Protein AF-A0A5D4RZD2-F1 (afdb_monomer)

Nearest PDB structures (foldseek):
  7p3r-assembly1_C  TM=5.140E-01  e=1.598E+00  Vibrio cholerae O1 biovar El Tor str. N16961
  7a0g-assembly1_FFF  TM=3.692E-01  e=7.983E+00  Serratia marcescens

Foldseek 3Di:
DPDPVLVVVLVVCVVCDLVSLLVVVQQVVQLVVQLVVVVVVCVVVVHDDDSVVSSVVSRVRSNVRSVVVNVVSVVVVVVVD

Structure (mmCIF, N/CA/C/O backbone):
data_AF-A0A5D4RZD2-F1
#
_entry.id   AF-A0A5D4RZD2-F1
#
loop_
_atom_site.group_PDB
_atom_site.id
_atom_site.type_symbol
_atom_site.label_atom_id
_atom_site.label_alt_id
_atom_site.label_comp_id
_atom_site.label_asym_id
_atom_site.label_entity_id
_atom_site.label_seq_id
_atom_site.pdbx_PDB_ins_code
_atom_site.Cartn_x
_atom_site.Cartn_y
_atom_site.Cartn_z
_atom_site.occupancy
_atom_site.B_iso_or_equiv
_atom_site.auth_seq_id
_atom_site.auth_comp_id
_atom_site.auth_asym_id
_atom_site.auth_atom_id
_atom_site.pdbx_PDB_model_num
ATOM 1 N N . MET A 1 1 ? -24.754 -17.426 10.695 1.00 41.03 1 MET A N 1
ATOM 2 C CA . MET A 1 1 ? -23.421 -17.612 11.311 1.00 41.03 1 MET A CA 1
ATOM 3 C C . MET A 1 1 ? -22.621 -16.327 11.149 1.00 41.03 1 MET A C 1
ATOM 5 O O . MET A 1 1 ? -22.241 -15.984 10.034 1.00 41.03 1 MET A O 1
ATOM 9 N N . GLY A 1 2 ? -22.455 -15.563 12.233 1.00 47.09 2 GLY A N 1
ATOM 10 C CA . GLY A 1 2 ? -21.619 -14.361 12.237 1.00 47.09 2 GLY A CA 1
ATOM 11 C C . GLY A 1 2 ? -20.183 -14.743 11.892 1.00 47.09 2 GLY A C 1
ATOM 12 O O . GLY A 1 2 ? -19.597 -15.618 12.522 1.00 47.09 2 GLY A O 1
ATOM 13 N N . ASN A 1 3 ? -19.661 -14.169 10.814 1.00 57.12 3 ASN A N 1
ATOM 14 C CA . ASN A 1 3 ? -18.400 -14.577 10.210 1.00 57.12 3 ASN A CA 1
ATOM 15 C C . ASN A 1 3 ? -17.229 -14.133 11.111 1.00 57.12 3 ASN A C 1
ATOM 17 O O . ASN A 1 3 ? -16.758 -13.003 10.994 1.00 57.12 3 ASN A O 1
ATOM 21 N N . TYR A 1 4 ? -16.771 -15.019 12.008 1.00 58.72 4 TYR A N 1
ATOM 22 C CA . TYR A 1 4 ? -15.630 -14.830 12.925 1.00 58.72 4 TYR A CA 1
ATOM 23 C C . TYR A 1 4 ? -14.384 -14.225 12.250 1.00 58.72 4 TYR A C 1
ATOM 25 O O . TYR A 1 4 ? -13.559 -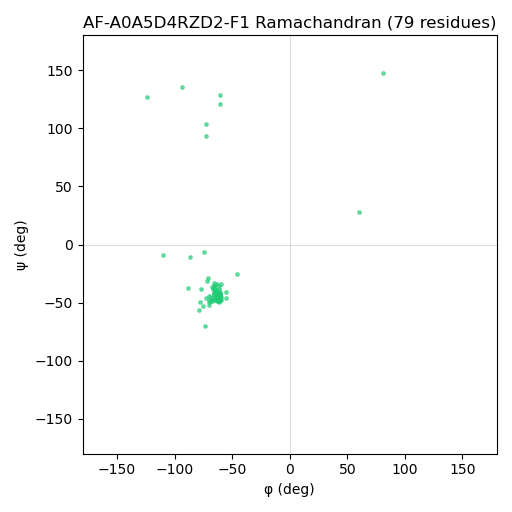13.592 12.911 1.00 58.72 4 TYR A O 1
ATOM 33 N N . SER A 1 5 ? -14.233 -14.403 10.933 1.00 64.50 5 SER A N 1
ATOM 34 C CA . SER A 1 5 ? -13.121 -13.831 10.172 1.00 64.50 5 SER A CA 1
ATOM 35 C C . SER A 1 5 ? -13.173 -12.299 10.078 1.00 64.50 5 SER A C 1
ATOM 37 O O . SER A 1 5 ? -12.127 -11.661 10.183 1.00 64.50 5 SER A O 1
ATOM 39 N N . GLU A 1 6 ? -14.360 -11.692 9.968 1.00 65.75 6 GLU A N 1
ATOM 40 C CA . GLU A 1 6 ? -14.516 -10.240 9.794 1.00 65.75 6 GLU A CA 1
ATOM 41 C C . GLU A 1 6 ? -14.299 -9.490 11.113 1.00 65.75 6 GLU A C 1
ATOM 43 O O . GLU A 1 6 ? -13.628 -8.459 11.143 1.00 65.75 6 GLU A O 1
ATOM 48 N N . GLU A 1 7 ? -14.769 -10.052 12.228 1.00 68.06 7 GLU A N 1
ATOM 49 C CA . GLU A 1 7 ? -14.535 -9.492 13.563 1.00 68.06 7 GLU A CA 1
ATOM 50 C C . GLU A 1 7 ? -13.047 -9.548 13.942 1.00 68.06 7 GLU A C 1
ATOM 52 O O . GLU A 1 7 ? -12.489 -8.608 14.510 1.00 68.06 7 GLU A O 1
ATOM 57 N N . LYS A 1 8 ? -12.368 -10.640 13.566 1.00 74.12 8 LYS A N 1
ATOM 58 C CA . LYS A 1 8 ? -10.927 -10.821 13.774 1.00 74.12 8 LYS A CA 1
ATOM 59 C C . LYS A 1 8 ? -10.093 -9.922 12.854 1.00 74.12 8 LYS A C 1
ATOM 61 O O . LYS A 1 8 ? -9.000 -9.517 13.249 1.00 74.12 8 LYS A O 1
ATOM 66 N N . ALA A 1 9 ? -10.582 -9.614 11.650 1.00 70.44 9 ALA A N 1
ATOM 67 C CA . ALA A 1 9 ? -9.955 -8.663 10.733 1.00 70.44 9 ALA A CA 1
ATOM 68 C C . ALA A 1 9 ? -10.074 -7.224 11.254 1.00 70.44 9 ALA A C 1
ATOM 70 O O . ALA A 1 9 ? -9.074 -6.508 11.287 1.00 70.44 9 ALA A O 1
ATOM 71 N N . TRP A 1 10 ? -11.254 -6.834 11.745 1.00 72.31 10 TRP A N 1
ATOM 72 C CA . TRP A 1 10 ? -11.469 -5.520 12.351 1.00 72.31 10 TRP A CA 1
ATOM 73 C C . TRP A 1 10 ? -10.652 -5.332 13.635 1.00 72.31 10 TRP A C 1
ATOM 75 O O . TRP A 1 10 ? -9.913 -4.359 13.729 1.00 72.31 10 TRP A O 1
ATOM 85 N N . LYS A 1 11 ? -10.663 -6.298 14.568 1.00 76.50 11 LYS A N 1
ATOM 86 C CA . LYS A 1 11 ? -9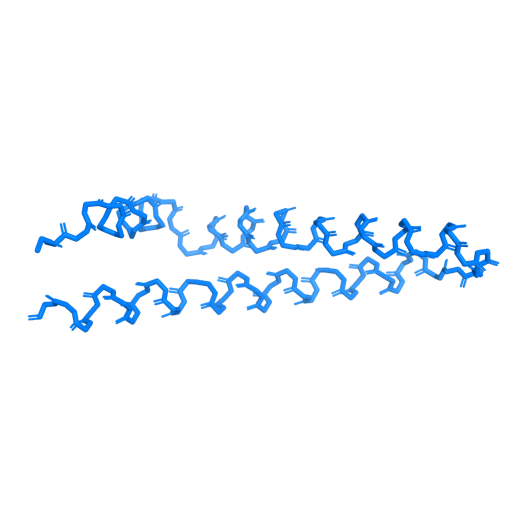.833 -6.236 15.790 1.00 76.50 11 LYS A CA 1
ATOM 87 C C . LYS A 1 11 ? -8.334 -6.151 15.485 1.00 76.50 11 LYS A C 1
ATOM 89 O O . LYS A 1 11 ? -7.597 -5.488 16.208 1.00 76.50 11 LYS A O 1
ATOM 94 N N . ARG A 1 12 ? -7.858 -6.800 14.412 1.00 72.62 12 ARG A N 1
ATOM 95 C CA . ARG A 1 12 ? -6.463 -6.659 13.949 1.00 72.62 12 ARG A CA 1
ATOM 96 C C . ARG A 1 12 ? -6.179 -5.268 13.393 1.00 72.62 12 ARG A C 1
ATOM 98 O O . ARG A 1 12 ? -5.145 -4.698 13.726 1.00 72.62 12 ARG A O 1
ATOM 105 N N . ALA A 1 13 ? -7.082 -4.740 12.571 1.00 72.75 13 ALA A N 1
ATOM 106 C CA . ALA A 1 13 ? -6.962 -3.402 12.007 1.00 72.75 13 ALA A CA 1
ATOM 107 C C . ALA A 1 13 ? -6.957 -2.337 13.121 1.00 72.75 13 ALA A C 1
ATOM 109 O O . ALA A 1 13 ? -6.059 -1.500 13.176 1.00 72.75 13 ALA A O 1
ATOM 110 N N . GLU A 1 14 ? -7.891 -2.434 14.067 1.00 76.38 14 GLU A N 1
ATOM 111 C CA . GLU A 1 14 ? -7.990 -1.568 15.243 1.00 76.38 14 GLU A CA 1
ATOM 112 C C . GLU A 1 14 ? -6.734 -1.639 16.121 1.00 76.38 14 GLU A C 1
ATOM 114 O O . GLU A 1 14 ? -6.157 -0.602 16.437 1.00 76.38 14 GLU A O 1
ATOM 119 N N . LYS A 1 15 ? -6.243 -2.850 16.428 1.00 78.94 15 LYS A N 1
ATOM 120 C CA . LYS A 1 15 ? -5.028 -3.048 17.235 1.00 78.94 15 LYS 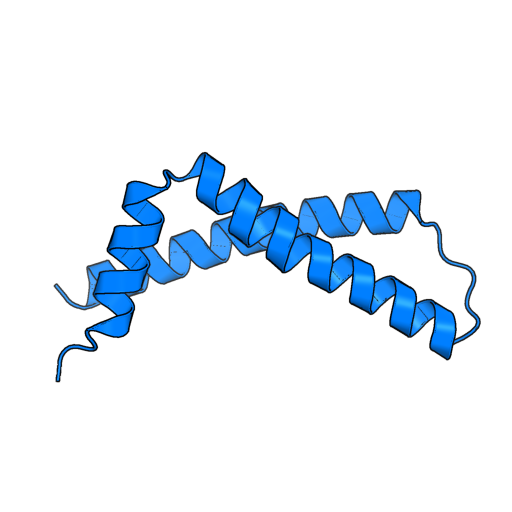A CA 1
ATOM 121 C C . LYS A 1 15 ? -3.763 -2.492 16.573 1.00 78.94 15 LYS A C 1
ATOM 123 O O . LYS A 1 15 ? -2.870 -2.037 17.278 1.00 78.94 15 LYS A O 1
ATOM 128 N N . MET A 1 16 ? -3.658 -2.536 15.242 1.00 74.50 16 MET A N 1
ATOM 129 C CA . MET A 1 16 ? -2.523 -1.934 14.527 1.00 74.50 16 MET A CA 1
ATOM 130 C C . MET A 1 16 ? -2.562 -0.404 14.552 1.00 74.50 16 MET A C 1
ATOM 132 O O . MET A 1 16 ? -1.510 0.231 14.498 1.00 74.50 16 MET A O 1
ATOM 136 N N . GLY A 1 17 ? -3.753 0.189 14.639 1.00 76.81 17 GLY A N 1
ATOM 137 C CA . GLY A 1 17 ? -3.955 1.621 14.470 1.00 76.81 17 GLY A CA 1
ATOM 138 C C . GLY A 1 17 ? -4.019 2.024 12.993 1.00 76.81 17 GLY A C 1
ATOM 139 O O . GLY A 1 17 ? -3.374 1.442 12.117 1.00 76.81 17 GLY A O 1
ATOM 140 N N . LYS A 1 18 ? -4.816 3.059 12.709 1.00 74.12 18 LYS A N 1
ATOM 141 C CA . LYS A 1 18 ? -5.164 3.495 11.345 1.00 74.12 18 LYS A CA 1
ATOM 142 C C . LYS A 1 18 ? -3.934 3.790 10.473 1.00 74.12 18 LYS A C 1
ATOM 144 O O . LYS A 1 18 ? -3.915 3.412 9.306 1.00 74.12 18 LYS A O 1
ATOM 149 N N . VAL A 1 19 ? -2.910 4.435 11.040 1.00 75.12 19 VAL A N 1
ATOM 150 C CA . VAL A 1 19 ? -1.684 4.840 10.325 1.00 75.12 19 VAL A CA 1
ATOM 151 C C . VAL A 1 19 ? -0.822 3.631 9.951 1.00 75.12 19 VAL A C 1
ATOM 153 O O . VAL A 1 19 ? -0.448 3.489 8.789 1.00 75.12 19 VAL A O 1
ATOM 156 N N . ASN A 1 20 ? -0.574 2.712 10.887 1.00 78.06 20 ASN A N 1
ATOM 157 C CA . ASN A 1 20 ? 0.202 1.500 10.601 1.00 78.06 20 ASN A CA 1
ATOM 158 C C . ASN A 1 20 ? -0.523 0.577 9.622 1.00 78.06 20 ASN A C 1
ATOM 160 O O . ASN A 1 20 ? 0.115 -0.028 8.767 1.00 78.06 20 ASN A O 1
ATOM 164 N N . TYR A 1 21 ? -1.853 0.491 9.704 1.00 80.44 21 TYR A N 1
ATOM 165 C CA . TYR A 1 21 ? -2.634 -0.268 8.732 1.00 80.44 21 TYR A CA 1
ATOM 166 C C . TYR A 1 21 ? -2.503 0.318 7.320 1.00 80.44 21 TYR A C 1
ATOM 168 O O . TYR A 1 21 ? -2.304 -0.421 6.360 1.00 80.44 21 TYR A O 1
ATOM 176 N N 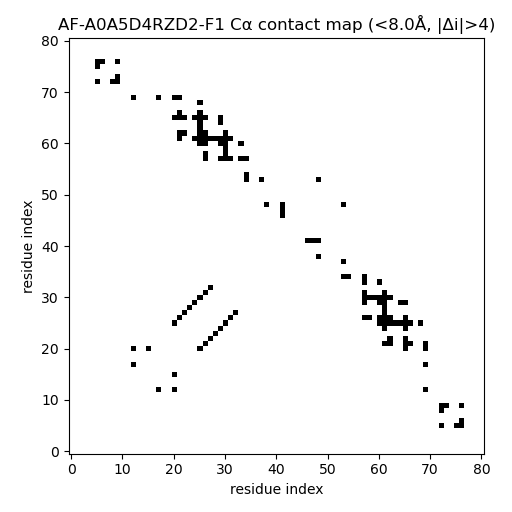. LEU A 1 22 ? -2.574 1.645 7.185 1.00 80.06 22 LEU A N 1
ATOM 177 C CA . LEU A 1 22 ? -2.361 2.338 5.911 1.00 80.06 22 LEU A CA 1
ATOM 178 C C . LEU A 1 22 ? -0.959 2.081 5.340 1.00 80.06 22 LEU A C 1
ATOM 180 O O . LEU A 1 22 ? -0.833 1.812 4.149 1.00 80.06 22 LEU A O 1
ATOM 184 N N . LEU A 1 23 ? 0.079 2.109 6.177 1.00 79.31 23 LEU A N 1
ATOM 185 C CA . LEU A 1 23 ? 1.454 1.840 5.750 1.00 79.31 23 LEU A CA 1
ATOM 186 C C . LEU A 1 23 ? 1.666 0.374 5.341 1.00 79.31 23 LEU A C 1
ATOM 188 O O . LEU A 1 23 ? 2.194 0.102 4.267 1.00 79.31 23 LEU A O 1
ATOM 192 N N . LEU A 1 24 ? 1.227 -0.580 6.164 1.00 80.38 24 LEU A N 1
ATOM 193 C CA . LEU A 1 24 ? 1.468 -2.009 5.933 1.00 80.38 24 LEU A CA 1
ATOM 194 C C . LEU A 1 24 ? 0.537 -2.603 4.870 1.00 80.38 24 LEU A C 1
ATOM 196 O O . LEU A 1 24 ? 0.979 -3.284 3.950 1.00 80.38 24 LEU A O 1
ATOM 200 N N . VAL A 1 25 ? -0.767 -2.361 4.986 1.00 79.75 25 VAL A N 1
ATOM 201 C CA . VAL A 1 25 ? -1.770 -2.964 4.094 1.00 79.75 25 VAL A CA 1
ATOM 202 C C . VAL A 1 25 ? -1.984 -2.110 2.850 1.00 79.75 25 VAL A C 1
ATOM 204 O O . VAL A 1 25 ? -2.162 -2.637 1.755 1.00 79.75 25 VAL A O 1
ATOM 207 N N . GLY A 1 26 ? -1.957 -0.789 3.003 1.00 82.69 26 GLY A N 1
ATOM 208 C CA . GLY A 1 26 ? -2.076 0.129 1.879 1.00 82.69 26 GLY A CA 1
ATOM 209 C C . GLY A 1 26 ? -0.805 0.163 1.042 1.00 82.69 26 GLY A C 1
ATOM 210 O O . GLY A 1 26 ? -0.785 -0.326 -0.084 1.00 82.69 26 GLY A O 1
ATOM 211 N N . ILE A 1 27 ? 0.258 0.739 1.599 1.00 82.38 27 ILE A N 1
ATOM 212 C CA . ILE A 1 27 ? 1.481 1.046 0.850 1.00 82.38 27 ILE A CA 1
ATOM 213 C C . ILE A 1 27 ? 2.309 -0.211 0.569 1.00 82.38 27 ILE A C 1
ATOM 215 O O . ILE A 1 27 ? 2.613 -0.480 -0.590 1.00 82.38 27 ILE A O 1
ATOM 219 N N . LEU A 1 28 ? 2.642 -1.007 1.588 1.00 83.44 28 LEU A N 1
ATOM 220 C CA . LEU A 1 28 ? 3.502 -2.180 1.400 1.00 83.44 28 LEU A CA 1
ATOM 221 C C . LEU A 1 28 ? 2.806 -3.299 0.620 1.00 83.44 28 LEU A C 1
ATOM 223 O O . LEU A 1 28 ? 3.363 -3.789 -0.358 1.00 83.44 28 LEU A O 1
ATOM 227 N N . ALA A 1 29 ? 1.587 -3.686 1.006 1.00 84.38 29 ALA A N 1
ATOM 228 C CA . ALA A 1 29 ? 0.871 -4.744 0.297 1.00 84.38 29 ALA A CA 1
ATOM 229 C C . ALA A 1 29 ? 0.230 -4.245 -1.011 1.00 84.38 29 ALA A C 1
ATOM 231 O O . ALA A 1 29 ? 0.514 -4.790 -2.073 1.00 84.38 29 ALA A O 1
ATOM 232 N N . GLY A 1 30 ? -0.614 -3.209 -0.959 1.00 83.75 30 GLY A N 1
ATOM 233 C CA . GLY A 1 30 ? -1.310 -2.689 -2.144 1.00 83.75 30 GLY A CA 1
ATOM 234 C C . GLY A 1 30 ? -0.381 -1.981 -3.133 1.00 83.75 30 GLY A C 1
ATOM 235 O O . GLY A 1 30 ? -0.358 -2.322 -4.314 1.00 83.75 30 GLY A O 1
ATOM 236 N N . GLY A 1 31 ? 0.410 -1.021 -2.649 1.00 87.62 31 GLY A N 1
ATOM 237 C CA . GLY A 1 31 ? 1.374 -0.284 -3.469 1.00 87.62 31 GLY A CA 1
ATOM 238 C C . GLY A 1 31 ? 2.496 -1.180 -3.995 1.00 87.62 31 GLY A C 1
ATOM 239 O O . GLY A 1 31 ? 2.790 -1.152 -5.187 1.00 87.62 31 GLY A O 1
ATOM 240 N N . GLY A 1 32 ? 3.064 -2.041 -3.145 1.00 89.69 32 GLY A N 1
ATOM 241 C CA . GLY A 1 32 ? 4.089 -3.006 -3.553 1.00 89.69 32 GLY A CA 1
ATOM 242 C C . GLY A 1 32 ? 3.602 -3.985 -4.626 1.00 89.69 32 GLY A C 1
ATOM 243 O O . GLY A 1 32 ? 4.285 -4.180 -5.631 1.00 89.69 32 GLY A O 1
ATOM 244 N N . ALA A 1 33 ? 2.397 -4.548 -4.474 1.00 90.25 33 ALA A N 1
ATOM 245 C CA . ALA A 1 33 ? 1.813 -5.429 -5.486 1.00 90.25 33 ALA A CA 1
ATOM 246 C C . ALA A 1 33 ? 1.553 -4.698 -6.813 1.00 90.25 33 ALA A C 1
ATOM 248 O O . ALA A 1 33 ? 1.857 -5.234 -7.878 1.00 90.25 33 ALA A O 1
ATOM 249 N N . PHE A 1 34 ? 1.035 -3.467 -6.760 1.00 89.62 34 PHE A N 1
ATOM 250 C CA . PHE A 1 34 ? 0.812 -2.644 -7.950 1.00 89.62 34 PHE A CA 1
ATOM 251 C C . PHE A 1 34 ? 2.122 -2.311 -8.674 1.00 89.62 34 PHE A C 1
ATOM 253 O O . PHE A 1 34 ? 2.203 -2.424 -9.898 1.00 89.62 34 PHE A O 1
ATOM 260 N N . PHE A 1 35 ? 3.163 -1.945 -7.925 1.00 90.75 35 PHE A N 1
ATOM 261 C CA . PHE A 1 35 ? 4.483 -1.654 -8.473 1.00 90.75 35 PHE A CA 1
ATOM 262 C C . PHE A 1 35 ? 5.106 -2.890 -9.134 1.00 90.75 35 PHE A C 1
ATOM 264 O O . PHE A 1 35 ? 5.530 -2.825 -10.286 1.00 90.75 35 PHE A O 1
ATOM 271 N N . GLY A 1 36 ? 5.087 -4.036 -8.445 1.00 91.94 36 GLY A N 1
ATOM 272 C CA . GLY A 1 36 ? 5.596 -5.299 -8.983 1.00 91.94 36 GLY A CA 1
ATOM 273 C C . GLY A 1 36 ? 4.850 -5.749 -10.241 1.00 91.94 36 GLY A C 1
ATOM 274 O O . GLY A 1 36 ? 5.479 -6.149 -11.219 1.00 91.94 36 GLY A O 1
ATOM 275 N N . LEU A 1 37 ? 3.520 -5.615 -10.260 1.00 92.31 37 LEU A N 1
ATOM 276 C CA . LEU A 1 37 ? 2.708 -5.912 -11.441 1.00 92.31 37 LEU A CA 1
ATOM 277 C C . LEU A 1 37 ? 3.026 -4.968 -12.607 1.00 92.31 37 LEU A C 1
ATOM 279 O O . LEU A 1 37 ? 3.092 -5.414 -13.749 1.00 92.31 37 LEU A O 1
ATOM 283 N N . SER A 1 38 ? 3.248 -3.684 -12.325 1.00 89.12 38 SER A N 1
ATOM 284 C CA . SER A 1 38 ? 3.603 -2.688 -13.342 1.00 89.12 38 SER A CA 1
ATOM 285 C C . SER A 1 38 ? 4.951 -3.010 -13.989 1.00 89.12 38 SER A C 1
ATOM 287 O O . SER A 1 38 ? 5.042 -3.026 -15.214 1.00 89.12 38 SER A O 1
ATOM 289 N N . ILE A 1 39 ? 5.960 -3.371 -13.186 1.00 90.69 39 ILE A N 1
ATOM 290 C CA . ILE A 1 39 ? 7.267 -3.827 -13.686 1.00 90.69 39 ILE A CA 1
ATOM 291 C C . ILE A 1 39 ? 7.114 -5.090 -14.532 1.00 90.69 39 ILE A C 1
ATOM 293 O O . ILE A 1 39 ? 7.660 -5.163 -15.629 1.00 90.69 39 ILE A O 1
ATOM 297 N N . LEU A 1 40 ? 6.363 -6.081 -14.044 1.00 92.69 40 LEU A N 1
ATOM 298 C CA . LEU A 1 40 ? 6.157 -7.336 -14.763 1.00 92.69 40 LEU A CA 1
ATOM 299 C C . LEU A 1 40 ? 5.490 -7.097 -16.125 1.00 92.69 40 LEU A C 1
ATOM 301 O O . LEU A 1 40 ? 5.911 -7.661 -17.131 1.00 92.69 40 LEU A O 1
ATOM 305 N N . LEU A 1 41 ? 4.470 -6.237 -16.172 1.00 91.69 41 LEU A N 1
ATOM 306 C CA . LEU A 1 41 ? 3.785 -5.875 -17.411 1.00 91.69 41 LEU A CA 1
ATOM 307 C C . LEU A 1 41 ? 4.694 -5.107 -18.371 1.00 91.69 41 LEU A C 1
ATOM 309 O O . LEU A 1 41 ? 4.660 -5.385 -19.568 1.00 91.69 41 LEU A O 1
ATOM 313 N N . ALA A 1 42 ? 5.499 -4.170 -17.865 1.00 90.75 42 ALA A N 1
ATOM 314 C CA . ALA A 1 42 ? 6.463 -3.435 -18.678 1.00 90.75 42 ALA A CA 1
ATOM 315 C C . ALA A 1 42 ? 7.520 -4.375 -19.273 1.00 90.75 42 ALA A C 1
ATOM 317 O O . ALA A 1 42 ? 7.806 -4.301 -20.467 1.00 90.75 42 ALA A O 1
ATOM 318 N N . TYR A 1 43 ? 8.014 -5.323 -18.470 1.00 90.81 43 TYR A N 1
ATOM 319 C CA . TYR A 1 43 ? 8.958 -6.350 -18.905 1.00 90.81 43 TYR A CA 1
ATOM 320 C C . TYR A 1 43 ? 8.373 -7.237 -20.011 1.00 90.81 43 TYR A C 1
ATOM 322 O O . TYR A 1 43 ? 9.002 -7.427 -21.046 1.00 90.81 43 TYR A O 1
ATOM 330 N N . VAL A 1 44 ? 7.139 -7.726 -19.837 1.00 94.31 44 VAL A N 1
ATOM 331 C CA . VAL A 1 44 ? 6.458 -8.565 -20.841 1.00 94.31 44 VAL A CA 1
ATOM 332 C C . VAL A 1 44 ? 6.157 -7.793 -22.131 1.00 94.31 44 VAL A C 1
ATOM 334 O O . VAL A 1 44 ? 6.168 -8.376 -23.211 1.00 94.31 44 VAL A O 1
ATOM 337 N N . ARG A 1 45 ? 5.883 -6.487 -22.041 1.00 92.38 45 ARG A N 1
ATOM 338 C CA . ARG A 1 45 ? 5.570 -5.636 -23.202 1.00 92.38 45 ARG A CA 1
ATOM 339 C C . ARG A 1 45 ? 6.802 -5.048 -23.889 1.00 92.38 45 ARG A C 1
ATOM 341 O O . ARG A 1 45 ? 6.646 -4.472 -24.961 1.00 92.38 45 ARG A O 1
ATOM 348 N N . GLY A 1 46 ? 7.986 -5.160 -23.285 1.00 87.88 46 GLY A N 1
ATOM 349 C CA . GLY A 1 46 ? 9.204 -4.511 -23.776 1.00 87.88 46 GLY A CA 1
ATOM 350 C C . GLY A 1 46 ? 9.088 -2.983 -23.835 1.00 87.88 46 GLY A C 1
ATOM 351 O O . GLY A 1 46 ? 9.694 -2.363 -24.701 1.00 87.88 46 GLY A O 1
ATOM 352 N N . SER A 1 47 ? 8.260 -2.381 -22.975 1.00 84.69 47 SER A N 1
ATOM 353 C CA . SER A 1 47 ? 8.024 -0.935 -22.963 1.00 84.69 47 SER A CA 1
ATOM 354 C C . SER A 1 47 ? 8.955 -0.239 -21.980 1.00 84.69 47 SER A C 1
ATOM 356 O O . SER A 1 47 ? 9.045 -0.670 -20.827 1.00 84.69 47 SER A O 1
ATOM 358 N N . ASP A 1 48 ? 9.544 0.883 -22.389 1.00 85.19 48 ASP A N 1
ATOM 359 C CA . ASP A 1 48 ? 10.250 1.766 -21.464 1.00 85.19 48 ASP A CA 1
ATOM 360 C C . ASP A 1 48 ? 9.286 2.290 -20.395 1.00 85.19 48 ASP A C 1
ATOM 362 O O . ASP A 1 48 ? 8.191 2.779 -20.691 1.00 85.19 48 ASP A O 1
ATOM 366 N N . MET A 1 49 ? 9.688 2.150 -19.133 1.00 85.81 49 MET A N 1
ATOM 367 C CA . MET A 1 49 ? 8.885 2.542 -17.983 1.00 85.81 49 MET A CA 1
ATOM 368 C C . MET A 1 49 ? 9.668 3.517 -17.114 1.00 85.81 49 MET A C 1
ATOM 370 O O . MET A 1 49 ? 10.769 3.211 -16.657 1.00 85.81 49 MET A O 1
ATOM 374 N N . ASP A 1 50 ? 9.063 4.665 -16.817 1.00 91.94 50 ASP A N 1
ATOM 375 C CA . ASP A 1 50 ? 9.587 5.561 -15.793 1.00 91.94 50 ASP A CA 1
ATOM 376 C C . ASP A 1 50 ? 9.337 4.945 -14.406 1.00 91.94 50 ASP A C 1
ATOM 378 O O . ASP A 1 50 ? 8.216 4.932 -13.880 1.00 91.94 50 ASP A O 1
A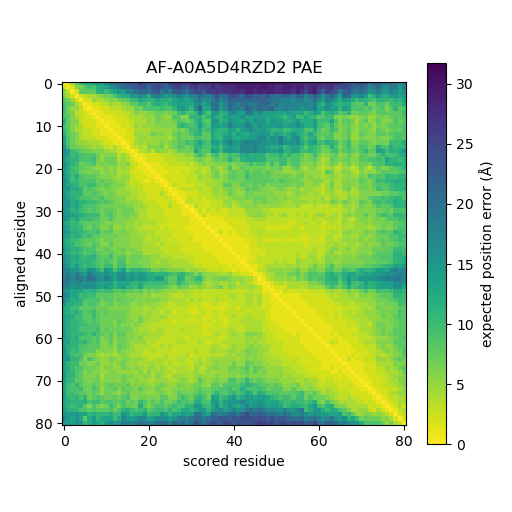TOM 382 N N . LEU A 1 51 ? 10.402 4.400 -13.816 1.00 88.06 51 LEU A N 1
ATOM 383 C CA . LEU A 1 51 ? 10.380 3.779 -12.494 1.00 88.06 51 LEU A CA 1
ATOM 384 C C . LEU A 1 51 ? 9.978 4.766 -11.394 1.00 88.06 51 LEU A C 1
ATOM 386 O O . LEU A 1 51 ? 9.271 4.373 -10.465 1.00 88.06 51 LEU A O 1
ATOM 390 N N . PHE A 1 52 ? 10.384 6.033 -11.495 1.00 89.00 52 PHE A N 1
ATOM 391 C CA . PHE A 1 52 ? 10.083 7.044 -10.485 1.00 89.00 52 PHE A CA 1
ATOM 392 C C . PHE A 1 52 ? 8.607 7.437 -10.538 1.00 89.00 52 PHE A C 1
ATOM 394 O O . PHE A 1 52 ? 7.920 7.431 -9.513 1.00 89.00 52 PHE A O 1
ATOM 401 N N . GLN A 1 53 ? 8.074 7.673 -11.737 1.00 90.06 53 GLN A N 1
ATOM 402 C CA . GLN A 1 53 ? 6.650 7.961 -11.911 1.00 90.06 53 GLN A CA 1
ATOM 403 C C . GLN A 1 53 ? 5.769 6.761 -11.532 1.00 90.06 53 GLN A C 1
ATOM 405 O O . GLN A 1 53 ? 4.717 6.923 -10.900 1.00 90.06 53 GLN A O 1
ATOM 410 N N . THR A 1 54 ? 6.209 5.542 -11.849 1.00 90.69 54 THR A N 1
ATOM 411 C CA . THR A 1 54 ? 5.504 4.310 -11.464 1.00 90.69 54 THR A CA 1
ATOM 412 C C . THR A 1 54 ? 5.522 4.114 -9.950 1.00 90.69 54 THR A C 1
ATOM 414 O O . THR A 1 54 ? 4.507 3.737 -9.365 1.00 90.69 54 THR A O 1
ATOM 417 N N . PHE A 1 55 ? 6.633 4.438 -9.287 1.00 87.75 55 PHE A N 1
ATOM 418 C CA . PHE A 1 55 ? 6.743 4.404 -7.831 1.00 87.75 55 PHE A CA 1
ATOM 419 C C . PHE A 1 55 ? 5.811 5.421 -7.155 1.00 87.75 55 PHE A C 1
ATOM 421 O O . PHE A 1 55 ? 5.068 5.058 -6.243 1.00 87.75 55 PHE A O 1
ATOM 428 N N . LEU A 1 56 ? 5.766 6.671 -7.631 1.00 91.81 56 LEU A N 1
ATOM 429 C CA . LEU A 1 56 ? 4.832 7.685 -7.119 1.00 91.81 56 LEU A CA 1
ATOM 430 C C . LEU A 1 56 ? 3.366 7.275 -7.317 1.00 91.81 56 LEU A C 1
ATOM 432 O O . LEU A 1 56 ? 2.524 7.487 -6.436 1.00 91.81 56 LEU A O 1
ATOM 436 N N . SER A 1 57 ? 3.067 6.643 -8.452 1.00 89.94 57 SER A N 1
ATOM 437 C CA . SER A 1 57 ? 1.740 6.096 -8.743 1.00 89.94 57 SER A CA 1
ATOM 438 C C . SER A 1 57 ? 1.398 4.941 -7.801 1.00 89.94 57 SER A C 1
ATOM 440 O O . SER A 1 57 ? 0.295 4.896 -7.261 1.00 89.94 57 SER A O 1
ATOM 442 N N . ALA A 1 58 ? 2.354 4.051 -7.527 1.00 89.06 58 ALA A N 1
ATOM 443 C CA . ALA A 1 58 ? 2.199 2.940 -6.595 1.00 89.06 58 ALA A CA 1
ATOM 444 C C . ALA A 1 58 ? 1.998 3.400 -5.145 1.00 89.06 58 ALA A C 1
ATOM 446 O O . ALA A 1 58 ? 1.142 2.857 -4.446 1.00 89.06 58 ALA A O 1
ATOM 447 N N . LEU A 1 59 ? 2.729 4.426 -4.699 1.00 88.62 59 LEU A N 1
ATOM 448 C CA . LEU A 1 59 ? 2.520 5.047 -3.390 1.00 88.62 59 LEU A CA 1
ATOM 449 C C . LEU A 1 59 ? 1.117 5.646 -3.283 1.00 88.62 59 LEU A C 1
ATOM 451 O O . LEU A 1 59 ? 0.394 5.368 -2.324 1.00 88.62 59 LEU A O 1
ATOM 455 N N . SER A 1 60 ? 0.714 6.424 -4.289 1.00 89.81 60 SER A N 1
ATOM 456 C CA . SER A 1 60 ? -0.611 7.047 -4.345 1.00 89.81 60 SER A CA 1
ATOM 457 C C . SER A 1 60 ? -1.721 5.991 -4.331 1.00 89.81 60 SER A C 1
ATOM 459 O O . SER A 1 60 ? -2.668 6.086 -3.545 1.00 89.81 60 SER A O 1
ATOM 461 N N . PHE A 1 61 ? -1.567 4.931 -5.129 1.00 89.75 61 PHE A N 1
ATOM 462 C CA . PHE A 1 61 ? -2.474 3.786 -5.147 1.00 89.75 61 PHE A CA 1
ATOM 463 C C . PHE A 1 61 ? -2.530 3.087 -3.786 1.00 89.75 61 PHE A C 1
ATOM 465 O O . PHE A 1 61 ? -3.617 2.813 -3.282 1.00 89.75 61 PHE A O 1
ATOM 472 N N . GLY A 1 62 ? -1.379 2.849 -3.153 1.00 87.69 62 GLY A N 1
ATOM 473 C CA . GLY A 1 62 ? -1.287 2.212 -1.845 1.00 87.69 62 GLY A CA 1
ATOM 474 C C . GLY A 1 62 ? -2.012 2.990 -0.745 1.00 87.69 62 GLY A C 1
ATOM 475 O O . GLY A 1 62 ? -2.755 2.400 0.042 1.00 87.69 62 GLY A O 1
ATOM 476 N N . VAL A 1 63 ? -1.885 4.320 -0.719 1.00 86.75 63 VAL A N 1
ATOM 477 C CA . VAL A 1 63 ? -2.617 5.179 0.230 1.00 86.75 63 VAL A CA 1
ATOM 478 C C . VAL A 1 63 ? -4.130 5.076 0.015 1.00 86.75 63 VAL A C 1
ATOM 480 O O . VAL A 1 63 ? -4.880 4.862 0.973 1.00 86.75 63 VAL A O 1
ATOM 483 N N . VAL A 1 64 ? -4.589 5.181 -1.237 1.00 88.00 64 VAL A N 1
ATOM 484 C CA . VAL A 1 64 ? -6.017 5.085 -1.5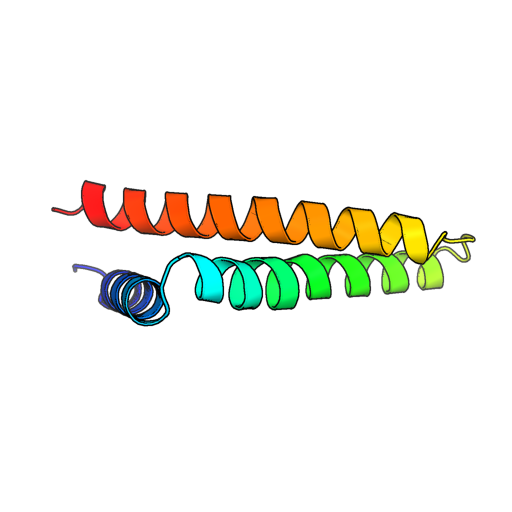83 1.00 88.00 64 VAL A CA 1
ATOM 485 C C . VAL A 1 64 ? -6.570 3.700 -1.243 1.00 88.00 64 VAL A C 1
ATOM 487 O O . VAL A 1 64 ? -7.619 3.594 -0.602 1.00 88.00 64 VAL A O 1
ATOM 490 N N . TYR A 1 65 ? -5.850 2.638 -1.603 1.00 85.50 65 TYR A N 1
ATOM 491 C CA . TYR A 1 65 ? -6.222 1.258 -1.311 1.00 85.50 65 TYR A CA 1
ATOM 492 C C . TYR A 1 65 ? -6.306 1.001 0.196 1.00 85.50 65 TYR A C 1
ATOM 494 O O . TYR A 1 65 ? -7.311 0.477 0.675 1.00 85.50 65 TYR A O 1
ATOM 502 N N . GLY A 1 66 ? -5.303 1.433 0.967 1.00 84.69 66 GLY A N 1
ATOM 503 C CA . GLY A 1 66 ? -5.306 1.295 2.422 1.00 84.69 66 GLY A CA 1
ATOM 504 C C . GLY A 1 66 ? -6.482 2.026 3.074 1.00 84.69 66 GLY A C 1
ATOM 505 O O . GLY A 1 66 ? -7.146 1.473 3.956 1.00 84.69 66 GLY A O 1
ATOM 506 N N . TYR A 1 67 ? -6.803 3.235 2.601 1.00 85.06 67 TYR A N 1
ATOM 507 C CA . TYR A 1 67 ? -7.938 4.011 3.104 1.00 85.06 67 TYR A CA 1
ATOM 508 C C . TYR A 1 67 ? -9.282 3.352 2.772 1.00 85.06 67 TYR A C 1
ATOM 510 O O . TYR A 1 67 ? -10.142 3.218 3.650 1.00 85.06 67 TYR A O 1
ATOM 518 N N . LEU A 1 68 ? -9.467 2.913 1.523 1.00 85.19 68 LEU A N 1
ATOM 519 C CA . LEU A 1 68 ? -10.679 2.216 1.097 1.00 85.19 68 LEU A CA 1
ATOM 520 C C . LEU A 1 68 ? -10.839 0.895 1.850 1.00 85.19 68 LEU A C 1
ATOM 522 O O . LEU A 1 68 ? -11.907 0.657 2.409 1.00 85.19 68 LEU A O 1
ATOM 526 N N . SER A 1 69 ? -9.784 0.084 1.941 1.00 81.69 69 SER A N 1
ATOM 527 C CA . SER A 1 69 ? -9.784 -1.184 2.678 1.00 81.69 69 SER A CA 1
ATOM 528 C C . SER A 1 69 ? -10.201 -0.987 4.137 1.00 81.69 69 SER A C 1
ATOM 530 O O . SER A 1 69 ? -11.097 -1.674 4.636 1.00 81.69 69 SER A O 1
ATOM 532 N N . TRP A 1 70 ? -9.643 0.024 4.810 1.00 80.06 70 TRP A N 1
ATOM 533 C CA . TRP A 1 70 ? -10.041 0.379 6.172 1.00 80.06 70 TRP A CA 1
ATOM 534 C C . TRP A 1 70 ? -11.520 0.776 6.257 1.00 80.06 70 TRP A C 1
ATOM 536 O O . TRP A 1 70 ? -12.263 0.282 7.107 1.00 80.06 70 TRP A O 1
ATOM 546 N N . LYS A 1 71 ? -11.974 1.654 5.355 1.00 82.94 71 LYS A N 1
ATOM 547 C CA . LYS A 1 71 ? -13.356 2.152 5.323 1.00 82.94 71 LYS A CA 1
ATOM 548 C C . LYS A 1 71 ? -14.367 1.036 5.046 1.00 82.94 71 LYS A C 1
ATOM 550 O O . LYS A 1 71 ? -15.419 1.006 5.682 1.00 82.94 71 LYS A O 1
ATOM 555 N N . PHE A 1 72 ? -14.060 0.115 4.135 1.00 80.88 72 PHE A N 1
ATOM 556 C CA . PHE A 1 72 ? -14.890 -1.056 3.853 1.00 80.88 72 PHE A CA 1
ATOM 557 C C . PHE A 1 72 ? -14.942 -2.012 5.044 1.00 80.88 72 PHE A C 1
ATOM 559 O O . PHE A 1 72 ? -16.031 -2.467 5.396 1.00 80.88 72 PHE A O 1
ATOM 566 N N . THR 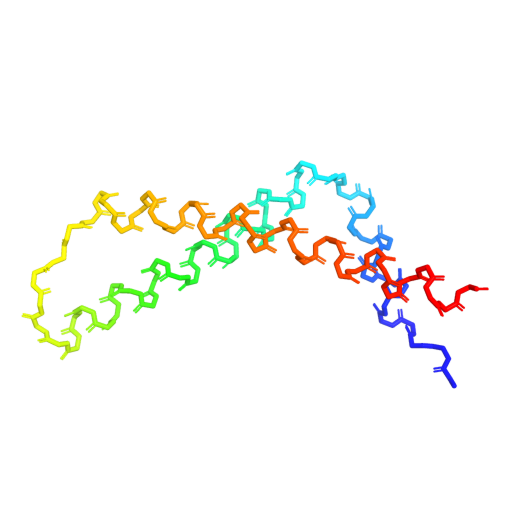A 1 73 ? -13.805 -2.260 5.701 1.00 74.12 73 THR A N 1
ATOM 567 C CA . THR A 1 73 ? -13.745 -3.115 6.898 1.00 74.12 73 THR A CA 1
ATOM 568 C C . THR A 1 73 ? -14.586 -2.522 8.035 1.00 74.12 73 THR A C 1
ATOM 570 O O . THR A 1 73 ? -15.397 -3.233 8.626 1.00 74.12 73 THR A O 1
ATOM 573 N N . LYS A 1 74 ? -14.494 -1.203 8.265 1.00 76.19 74 LYS A N 1
ATOM 574 C CA . LYS A 1 74 ? -15.314 -0.486 9.259 1.00 76.19 74 LYS A CA 1
ATOM 575 C C . LYS A 1 74 ? -16.807 -0.566 8.947 1.00 76.19 74 LYS A C 1
ATOM 577 O O . LYS A 1 74 ? -17.594 -0.950 9.805 1.00 76.19 74 LYS A O 1
ATOM 582 N N . ARG A 1 75 ? -17.201 -0.264 7.703 1.00 76.19 75 ARG A N 1
ATOM 583 C CA . ARG A 1 75 ? -18.609 -0.324 7.273 1.00 76.19 75 A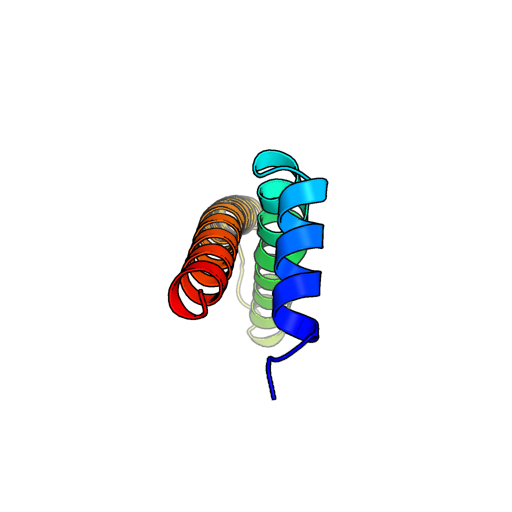RG A CA 1
ATOM 584 C C . ARG A 1 75 ? -19.195 -1.730 7.390 1.00 76.19 75 ARG A C 1
ATOM 586 O O . ARG A 1 75 ? -20.347 -1.861 7.779 1.00 76.19 75 ARG A O 1
ATOM 593 N N . ARG A 1 76 ? -18.436 -2.780 7.048 1.00 67.62 76 ARG A N 1
ATOM 594 C CA . ARG A 1 76 ? -18.903 -4.171 7.198 1.00 67.62 76 ARG A CA 1
ATOM 595 C C . ARG A 1 76 ? -19.102 -4.563 8.658 1.00 67.62 76 ARG A C 1
ATOM 597 O O . ARG A 1 76 ? -20.040 -5.300 8.943 1.00 67.62 76 ARG A O 1
ATOM 604 N N . TYR A 1 77 ? -18.249 -4.069 9.555 1.00 67.69 77 TYR A N 1
ATOM 605 C CA . TYR A 1 77 ? -18.403 -4.279 10.991 1.00 67.69 77 TYR A CA 1
ATOM 606 C C . TYR A 1 77 ? -19.642 -3.552 11.541 1.00 67.69 77 TYR A C 1
ATOM 608 O O . TYR A 1 77 ? -20.469 -4.171 12.201 1.00 67.69 77 TYR A O 1
ATOM 616 N N . GLU A 1 78 ? -19.816 -2.268 11.210 1.00 68.00 78 GLU A N 1
ATOM 617 C CA . GLU A 1 78 ? -20.948 -1.452 11.683 1.00 68.00 78 GLU A CA 1
ATOM 618 C C . GLU A 1 78 ? -22.304 -1.946 11.169 1.00 68.00 78 GLU A C 1
ATOM 620 O O . GLU A 1 78 ? -23.277 -1.891 11.900 1.00 68.00 78 GLU A O 1
ATOM 625 N N . LYS A 1 79 ? -22.380 -2.473 9.941 1.00 64.12 79 LYS A N 1
ATOM 626 C CA . LYS A 1 79 ? -23.638 -2.959 9.345 1.00 64.12 79 LYS A CA 1
ATOM 627 C C . LYS A 1 79 ? -24.126 -4.303 9.919 1.00 64.12 79 LYS A C 1
ATOM 629 O O . LYS A 1 79 ? -25.173 -4.788 9.499 1.00 64.12 79 LYS A O 1
ATOM 634 N N . LYS A 1 80 ? -23.331 -4.950 10.781 1.00 59.28 80 LYS A N 1
ATOM 635 C CA . LYS A 1 80 ? -23.638 -6.246 11.416 1.00 59.28 80 LYS A CA 1
ATOM 636 C C . LYS A 1 80 ? -23.916 -6.15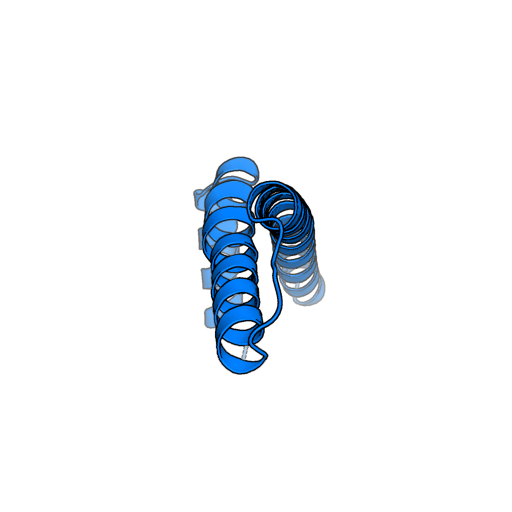3 12.921 1.00 59.28 80 LYS A C 1
ATOM 638 O O . LYS A 1 80 ? -24.316 -7.168 13.490 1.00 59.28 80 LYS A O 1
ATOM 643 N N . ARG A 1 81 ? -23.687 -4.995 13.546 1.00 50.09 81 ARG A N 1
ATOM 644 C CA . ARG A 1 81 ? -24.305 -4.639 14.832 1.00 50.09 81 ARG A CA 1
ATOM 645 C C . ARG A 1 81 ? -25.643 -3.964 14.571 1.00 50.09 81 ARG A C 1
ATOM 647 O O . ARG A 1 81 ? -26.492 -4.071 15.475 1.00 50.09 81 ARG A O 1
#

Sequence (81 aa):
MGNYSEEKAWKRAEKMGKVNYLLLVGILAGGGAFFGLSILLAYVRGSDMDLFQTFLSALSFGVVYGYLSWKFTKRRYEKKR

Solvent-accessible surface area (backbone atoms only — not comparable to full-atom values): 4308 Å² total; per-residue (Å²): 129,85,62,67,66,58,59,53,48,45,54,50,43,60,74,56,30,73,67,52,38,29,48,51,55,1,29,52,48,44,9,42,50,48,38,52,50,50,51,52,50,31,62,76,66,73,47,92,70,63,63,67,62,46,47,54,48,16,47,53,48,1,48,53,47,18,51,48,54,51,52,51,50,51,50,58,54,61,76,74,111

Mean predicted aligned error: 7.47 Å

Radius of gyration: 15.86 Å; Cα contacts (8 Å, |Δi|>4): 72; chains: 1; bounding box: 35×26×41 Å

Secondary structure (DSSP, 8-state):
---HHHHHHHHHHHHH-HHHHIIIIIIIIIIHHHHHHHHHHHHHHT----HHHHHHHHHHHHHHHHHHHHHHHHHHHHTT-

Organism: NCBI:txid189381

pLDDT: mean 80.35, std 11.19, range [41.03, 94.31]